Protein AF-A0A962C7C8-F1 (afdb_monomer)

Radius of gyration: 27.68 Å; Cα contacts (8 Å, |Δi|>4): 51; chains: 1; bounding box: 64×40×74 Å

Foldseek 3Di:
DVVLVVQLVVLVVVLVVQVVCVVVVNHDPVSNVVSVVSSVVSVVVVVVVVVVVLVVLCVVCVVVVHHSVPDPDDDDDPVPDDDDPDDDPDDDPVVVVVDPVVVVVVVVVVVVVVVD

Mean predicted aligned error: 6.98 Å

Sequence (116 aa):
IRATEDIVEAYRQQYDLVDKQFSTGAKSQGDVLLAQSQVATARAGLPALRKALERARTQLAVYLGRFPSQAELEALDLDALSLPDEVPVSLPSELVRRRPDIRAAEARLHEATARV

Structure (mmCIF, N/CA/C/O backbone):
data_AF-A0A962C7C8-F1
#
_entry.id   AF-A0A962C7C8-F1
#
loop_
_atom_site.group_PDB
_atom_site.id
_atom_site.type_symbol
_atom_site.label_atom_id
_atom_site.label_alt_id
_atom_site.label_comp_id
_atom_site.label_asym_id
_atom_site.label_entity_id
_atom_site.label_seq_id
_atom_site.pdbx_PDB_ins_code
_atom_site.Cartn_x
_atom_site.Cartn_y
_atom_site.Cartn_z
_atom_site.occupancy
_atom_site.B_iso_or_equiv
_atom_site.auth_seq_id
_atom_site.auth_comp_id
_atom_site.auth_asym_id
_atom_site.auth_atom_id
_atom_site.pdbx_PDB_model_num
ATOM 1 N N . ILE A 1 1 ? -6.427 1.106 1.030 1.00 92.81 1 ILE A N 1
ATOM 2 C CA . ILE A 1 1 ? -7.181 2.265 1.576 1.00 92.81 1 ILE A CA 1
ATOM 3 C C . ILE A 1 1 ? -8.570 1.811 1.992 1.00 92.81 1 ILE A C 1
ATOM 5 O O . ILE A 1 1 ? -8.772 1.774 3.192 1.00 92.81 1 ILE A O 1
ATOM 9 N N . ARG A 1 2 ? -9.424 1.345 1.061 1.00 93.19 2 ARG A N 1
ATOM 10 C CA . ARG A 1 2 ? -10.761 0.769 1.339 1.00 93.19 2 ARG A CA 1
ATOM 11 C C . ARG A 1 2 ? -10.770 -0.185 2.545 1.00 93.19 2 ARG A C 1
ATOM 13 O O . ARG A 1 2 ? -11.310 0.160 3.579 1.00 93.19 2 ARG A O 1
ATOM 20 N N . ALA A 1 3 ? -9.986 -1.265 2.486 1.00 94.00 3 ALA A N 1
ATOM 21 C CA . ALA A 1 3 ? -9.862 -2.216 3.598 1.00 94.00 3 ALA A CA 1
ATOM 22 C C . ALA A 1 3 ? -9.427 -1.583 4.940 1.00 94.00 3 ALA A C 1
ATOM 24 O O . ALA A 1 3 ? -9.844 -2.017 6.005 1.00 94.00 3 ALA A O 1
ATOM 25 N N . THR A 1 4 ? -8.583 -0.546 4.919 1.00 96.31 4 THR A N 1
ATOM 26 C CA . THR A 1 4 ? -8.175 0.171 6.140 1.00 96.31 4 THR A CA 1
ATOM 27 C C . THR A 1 4 ? -9.300 1.058 6.670 1.00 96.31 4 THR A C 1
ATOM 29 O O . THR A 1 4 ? -9.439 1.194 7.880 1.00 96.31 4 THR A O 1
ATOM 32 N N . GLU A 1 5 ? -10.097 1.660 5.788 1.00 97.31 5 GLU A N 1
ATOM 33 C CA . GLU A 1 5 ? -11.298 2.416 6.159 1.00 97.31 5 GLU A CA 1
ATOM 34 C C . GLU A 1 5 ? -12.350 1.480 6.773 1.00 97.31 5 GLU A C 1
ATOM 36 O O . GLU A 1 5 ? -12.887 1.809 7.830 1.00 97.31 5 GLU A O 1
ATOM 41 N N . ASP A 1 6 ? -12.526 0.279 6.215 1.00 97.56 6 ASP A N 1
ATOM 42 C CA . ASP A 1 6 ? -13.406 -0.760 6.767 1.00 97.56 6 ASP A CA 1
ATOM 43 C C . ASP A 1 6 ? -12.948 -1.212 8.167 1.00 97.56 6 ASP A C 1
ATOM 45 O O . ASP A 1 6 ? -13.758 -1.327 9.086 1.00 97.56 6 ASP A O 1
ATOM 49 N N . ILE A 1 7 ? -11.635 -1.396 8.375 1.00 98.00 7 ILE A N 1
ATOM 50 C CA . ILE A 1 7 ? -11.060 -1.712 9.698 1.00 98.00 7 ILE A CA 1
ATOM 51 C C . ILE A 1 7 ? -11.308 -0.577 10.702 1.00 98.00 7 ILE A C 1
ATOM 53 O O . ILE A 1 7 ? -11.659 -0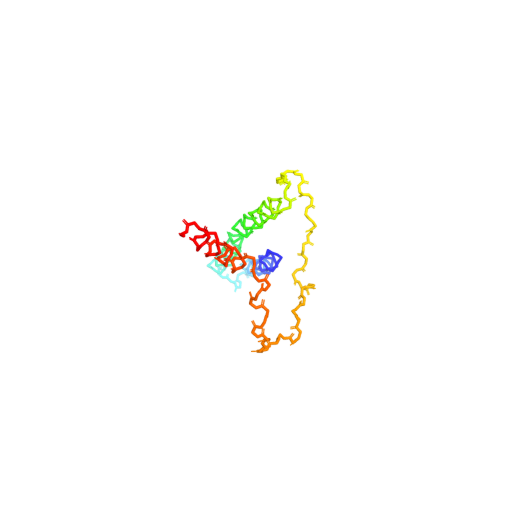.835 11.854 1.00 98.00 7 ILE A O 1
ATOM 57 N N . VAL A 1 8 ? -11.123 0.683 10.289 1.00 98.44 8 VAL A N 1
ATOM 58 C CA . VAL A 1 8 ? -11.398 1.844 11.154 1.00 98.44 8 VAL A CA 1
ATOM 59 C C . VAL A 1 8 ? -12.863 1.861 11.575 1.00 98.44 8 VAL A C 1
ATOM 61 O O . VAL A 1 8 ? -13.155 2.165 12.733 1.00 98.44 8 VAL A O 1
ATOM 64 N N . GLU A 1 9 ? -13.770 1.537 10.659 1.00 98.44 9 GLU A N 1
ATOM 65 C CA . GLU A 1 9 ? -15.199 1.507 10.943 1.00 98.44 9 GLU A CA 1
ATOM 66 C C . GLU A 1 9 ? -15.580 0.349 11.872 1.00 98.44 9 GLU A C 1
ATOM 68 O O . GLU A 1 9 ? -16.286 0.563 12.856 1.00 98.44 9 GLU A O 1
ATOM 73 N N . ALA A 1 10 ? -15.020 -0.844 11.662 1.00 98.50 10 ALA A N 1
ATOM 74 C CA . ALA A 1 10 ? -15.200 -1.970 12.578 1.00 98.50 10 ALA A CA 1
ATOM 75 C C . ALA A 1 10 ? -14.727 -1.633 14.008 1.00 98.50 10 ALA A C 1
ATOM 77 O O . ALA A 1 10 ? -15.434 -1.901 14.983 1.00 98.50 10 ALA A O 1
ATOM 78 N N . TYR A 1 11 ? -13.571 -0.974 14.156 1.00 98.38 11 TYR A N 1
ATOM 79 C CA . TYR A 1 11 ? -13.092 -0.538 15.472 1.00 98.38 11 TYR A CA 1
ATOM 80 C C . TYR A 1 11 ? -13.937 0.576 16.090 1.00 98.38 11 TYR A C 1
ATOM 82 O O . TYR A 1 11 ? -14.065 0.618 17.313 1.00 98.38 11 TYR A O 1
ATOM 90 N N . ARG A 1 12 ? -14.540 1.463 15.289 1.00 98.44 12 ARG A N 1
ATOM 91 C CA . ARG A 1 12 ? -15.496 2.457 15.809 1.00 98.44 12 ARG A CA 1
ATOM 92 C C . ARG A 1 12 ? -16.736 1.788 16.378 1.00 98.44 12 ARG A C 1
ATOM 94 O O . ARG A 1 12 ? -17.111 2.093 17.503 1.00 98.44 12 ARG A O 1
ATOM 101 N N . GLN A 1 13 ? -17.312 0.835 15.650 1.00 98.44 13 GLN A N 1
ATOM 102 C CA . GLN A 1 13 ? -18.471 0.077 16.125 1.00 98.44 13 GLN A CA 1
ATOM 103 C C . GLN A 1 13 ? -18.155 -0.676 17.425 1.00 98.44 13 GLN A C 1
ATOM 105 O O . GLN A 1 13 ? -18.970 -0.705 18.349 1.00 98.44 13 GLN A O 1
ATOM 110 N N . GLN A 1 14 ? -16.949 -1.241 17.529 1.00 97.81 14 GLN A N 1
ATOM 111 C CA . GLN A 1 14 ? -16.478 -1.871 18.761 1.00 97.81 14 GLN A CA 1
ATOM 112 C C . GLN A 1 14 ? -16.317 -0.859 19.905 1.00 97.81 14 GLN A C 1
ATOM 114 O O . GLN A 1 14 ? -16.749 -1.141 21.022 1.00 97.81 14 GLN A O 1
ATOM 119 N N . TYR A 1 15 ? -15.722 0.307 19.645 1.00 98.38 15 TYR A N 1
ATOM 120 C CA . TYR A 1 15 ? -15.611 1.385 20.629 1.00 98.38 15 TYR A CA 1
ATOM 121 C C . TYR A 1 15 ? -16.991 1.810 21.146 1.00 98.38 15 TYR A C 1
ATOM 123 O O . TYR A 1 15 ? -17.191 1.835 22.357 1.00 98.38 15 TYR A O 1
ATOM 131 N N . ASP A 1 16 ? -17.958 2.035 20.254 1.00 98.25 16 ASP A N 1
ATOM 132 C CA . ASP A 1 16 ? -19.318 2.442 20.626 1.00 98.25 16 ASP A CA 1
ATOM 133 C C . ASP A 1 16 ? -20.025 1.384 21.489 1.00 98.25 16 ASP A C 1
ATOM 135 O O . ASP A 1 16 ? -20.800 1.712 22.391 1.00 98.25 16 ASP A O 1
ATOM 139 N N . LEU A 1 17 ? -19.771 0.097 21.230 1.00 98.06 17 LEU A N 1
ATOM 140 C CA . LEU A 1 17 ? -20.293 -0.994 22.052 1.00 98.06 17 LEU A CA 1
ATOM 141 C C . LEU A 1 17 ? -19.662 -1.000 23.450 1.00 98.06 17 LEU A C 1
ATOM 143 O O . LEU A 1 17 ? -20.377 -1.141 24.445 1.00 98.06 17 LEU A O 1
ATOM 147 N N . VAL A 1 18 ? -18.338 -0.857 23.531 1.00 97.94 18 VAL A N 1
ATOM 148 C CA . VAL A 1 18 ? -17.603 -0.852 24.805 1.00 97.94 18 VAL A CA 1
ATOM 149 C C . VAL A 1 18 ? -17.963 0.378 25.640 1.00 97.94 18 VAL A C 1
ATOM 151 O O . VAL A 1 18 ? -18.152 0.247 26.847 1.00 97.94 18 VAL A O 1
ATOM 154 N N . ASP A 1 19 ? -18.138 1.539 25.011 1.00 98.00 19 ASP A N 1
ATOM 155 C CA . ASP A 1 19 ? -18.563 2.779 25.668 1.00 98.00 19 ASP A CA 1
ATOM 156 C C 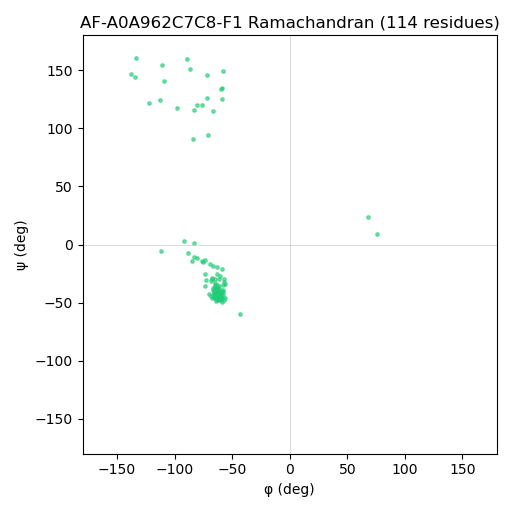. ASP A 1 19 ? -19.965 2.643 26.289 1.00 98.00 19 ASP A C 1
ATOM 158 O O . ASP A 1 19 ? -20.175 2.937 27.469 1.00 98.00 19 ASP A O 1
ATOM 162 N N . LYS A 1 20 ? -20.916 2.054 25.549 1.00 98.06 20 LYS A N 1
ATOM 163 C CA . LYS A 1 20 ? -22.244 1.718 26.090 1.00 98.06 20 LYS A CA 1
ATOM 164 C C . LYS A 1 20 ? -22.149 0.759 27.276 1.00 98.06 20 LYS A C 1
ATOM 166 O O . LYS A 1 20 ? -22.771 1.008 28.306 1.00 98.06 20 LYS A O 1
ATOM 171 N N . GLN A 1 21 ? -21.355 -0.307 27.169 1.00 97.31 21 GLN A N 1
ATOM 172 C CA . GLN A 1 21 ? -21.161 -1.261 28.269 1.00 97.31 21 GLN A CA 1
ATOM 173 C C . GLN A 1 21 ? -20.499 -0.620 29.497 1.00 97.31 21 GLN A C 1
ATOM 175 O O . GLN A 1 21 ? -20.835 -0.978 30.628 1.00 97.31 21 GLN A O 1
ATOM 180 N N . PHE A 1 22 ? -19.590 0.335 29.296 1.00 97.88 22 PHE A N 1
ATOM 181 C CA . PHE A 1 22 ? -19.004 1.125 30.376 1.00 97.88 22 PHE A CA 1
ATOM 182 C C . PHE A 1 22 ? -20.068 1.981 31.073 1.00 97.88 22 PHE A C 1
ATOM 184 O O . PHE A 1 22 ? -20.156 1.949 32.299 1.00 97.88 22 PHE A O 1
ATOM 191 N N . SER A 1 23 ? -20.945 2.652 30.314 1.00 96.31 23 SER A N 1
ATOM 192 C CA . SER A 1 23 ? -22.049 3.442 30.888 1.00 96.31 23 SER A CA 1
ATOM 193 C C . SER A 1 23 ? -23.029 2.610 31.729 1.00 96.31 23 SER A C 1
ATOM 195 O O . SER A 1 23 ? -23.625 3.126 32.672 1.00 96.31 23 SER A O 1
ATOM 197 N N . THR A 1 24 ? -23.157 1.311 31.439 1.00 97.19 24 THR A N 1
ATOM 198 C CA . THR A 1 24 ? -23.963 0.364 32.228 1.00 97.19 24 THR A CA 1
ATOM 199 C C . THR A 1 24 ? -23.163 -0.345 33.330 1.00 97.19 24 THR A C 1
ATOM 20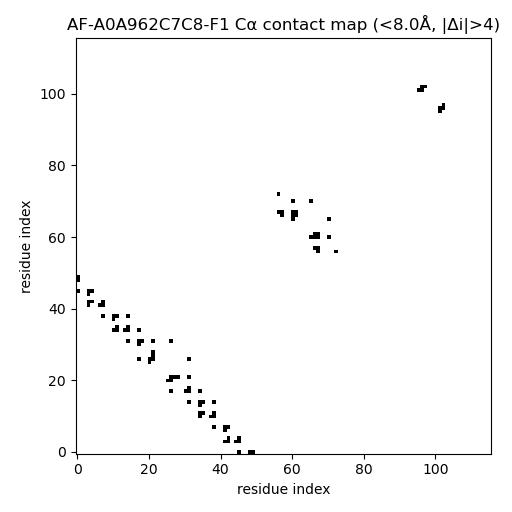1 O O . THR A 1 24 ? -23.694 -1.237 33.985 1.00 97.19 24 THR A O 1
ATOM 204 N N . GLY A 1 25 ? -21.882 -0.006 33.518 1.00 95.25 25 GLY A N 1
ATOM 205 C CA . GLY A 1 25 ? -20.990 -0.601 34.522 1.00 95.25 25 GLY A CA 1
ATOM 206 C C . GLY A 1 25 ? -20.468 -2.008 34.196 1.00 95.25 25 GLY A C 1
ATOM 207 O O . GLY A 1 25 ? -19.849 -2.642 35.045 1.00 95.25 25 GLY A O 1
ATOM 208 N N . ALA A 1 26 ? -20.696 -2.514 32.981 1.00 95.88 26 ALA A N 1
ATOM 209 C CA . ALA A 1 26 ? -20.298 -3.860 32.551 1.00 95.88 26 ALA A CA 1
ATOM 210 C C . ALA A 1 26 ? -18.846 -3.943 32.037 1.00 95.88 26 ALA A C 1
ATOM 212 O O . ALA A 1 26 ? -18.306 -5.039 31.868 1.00 95.88 26 ALA A O 1
ATOM 213 N N . LYS A 1 27 ? -18.212 -2.797 31.767 1.00 95.69 27 LYS A N 1
ATOM 214 C CA . LYS A 1 27 ? -16.823 -2.673 31.302 1.00 95.69 27 LYS A CA 1
ATOM 215 C C . LYS A 1 27 ? -16.078 -1.602 32.086 1.00 95.69 27 LYS A C 1
ATOM 217 O O . LYS A 1 27 ? -16.697 -0.743 32.707 1.00 95.69 27 LYS A O 1
ATOM 222 N N . SER A 1 28 ? -14.749 -1.661 32.054 1.00 97.00 28 SER A N 1
ATOM 223 C CA . SER A 1 28 ? -13.882 -0.693 32.725 1.00 97.00 28 SER A CA 1
ATOM 224 C C . SER A 1 28 ? -13.550 0.496 31.819 1.00 97.00 28 SER A C 1
ATOM 226 O O . SER A 1 28 ? -13.588 0.397 30.593 1.00 97.00 28 SER A O 1
ATOM 228 N N . GLN A 1 29 ? -13.134 1.617 32.412 1.00 96.12 29 GLN A N 1
ATOM 229 C CA . GLN A 1 29 ? -12.619 2.757 31.645 1.00 96.12 29 GLN A CA 1
ATOM 230 C C . GLN A 1 29 ? -11.361 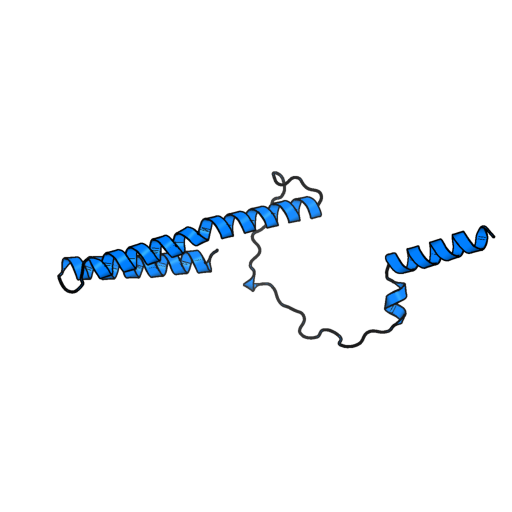2.387 30.834 1.00 96.12 29 GLN A C 1
ATOM 232 O O . GLN A 1 29 ? -11.129 2.938 29.760 1.00 96.12 29 GLN A O 1
ATOM 237 N N . GLY A 1 30 ? -10.564 1.424 31.317 1.00 97.69 30 GLY A N 1
ATOM 238 C CA . GLY A 1 30 ? -9.410 0.899 30.586 1.00 97.69 30 GLY A CA 1
ATOM 239 C C . GLY A 1 30 ? -9.801 0.229 29.266 1.00 97.69 30 GLY A C 1
ATOM 240 O O . GLY A 1 30 ? -9.117 0.426 28.263 1.00 97.69 30 GLY A O 1
ATOM 241 N N . ASP A 1 31 ? -10.933 -0.483 29.236 1.00 97.19 31 ASP A N 1
ATOM 242 C CA . ASP A 1 31 ? -11.458 -1.103 28.011 1.00 97.19 31 ASP A CA 1
ATOM 243 C C . ASP A 1 31 ? -11.849 -0.043 26.970 1.00 97.19 31 ASP A C 1
ATOM 245 O O . ASP A 1 31 ? -11.542 -0.192 25.785 1.00 97.19 31 ASP A O 1
ATOM 249 N N . VAL A 1 32 ? -12.476 1.054 27.413 1.00 97.94 32 VAL A N 1
ATOM 250 C CA . VAL A 1 32 ? -12.846 2.189 26.548 1.00 97.94 32 VAL A CA 1
ATOM 251 C C . VAL A 1 32 ? -11.596 2.835 25.946 1.00 97.94 32 VAL A C 1
ATOM 253 O O . VAL A 1 32 ? -11.527 3.039 24.734 1.00 97.94 32 VAL A O 1
ATOM 256 N N . LEU A 1 33 ? -10.577 3.104 26.770 1.00 98.25 33 LEU A N 1
ATOM 257 C CA . LEU A 1 33 ? -9.311 3.690 26.313 1.00 98.25 33 LEU A CA 1
ATOM 258 C C . LEU A 1 33 ? -8.568 2.773 25.334 1.00 98.25 33 LEU A C 1
ATOM 260 O O . LEU A 1 33 ? -7.991 3.253 24.354 1.00 98.25 33 LEU A O 1
ATOM 264 N N . LEU A 1 34 ? -8.602 1.457 25.560 1.00 98.12 34 LEU A N 1
ATOM 265 C CA . LEU A 1 34 ? -8.021 0.485 24.638 1.00 98.12 34 LEU A CA 1
ATOM 266 C C . LEU A 1 34 ? -8.737 0.509 23.280 1.00 98.12 34 LEU A C 1
ATOM 268 O O . LEU A 1 34 ? -8.071 0.605 22.247 1.00 98.12 34 LEU A O 1
ATOM 272 N N . ALA A 1 35 ? -10.072 0.474 23.269 1.00 97.94 35 ALA A N 1
ATOM 273 C CA . ALA A 1 35 ? -10.854 0.541 22.034 1.00 97.94 35 ALA A CA 1
ATOM 274 C C . ALA A 1 35 ? -10.638 1.876 21.293 1.00 97.94 35 ALA A C 1
ATOM 276 O O . ALA A 1 35 ? -10.450 1.901 20.076 1.00 97.94 35 ALA A O 1
ATOM 277 N N . GLN A 1 36 ? -10.565 2.990 22.026 1.00 98.25 36 GLN A N 1
ATOM 278 C CA . GLN A 1 36 ? -10.257 4.303 21.459 1.00 98.25 36 GLN A CA 1
ATOM 279 C C . GLN A 1 36 ? -8.864 4.332 20.813 1.00 98.25 36 GLN A C 1
ATOM 281 O O . GLN A 1 36 ? -8.698 4.855 19.706 1.00 98.25 36 GLN A O 1
ATOM 286 N N . SER A 1 37 ? -7.868 3.742 21.482 1.00 98.44 37 SER A N 1
ATOM 287 C CA . SER A 1 37 ? -6.505 3.611 20.962 1.00 98.44 37 SER A CA 1
ATOM 288 C C . SER A 1 37 ? -6.480 2.813 19.654 1.00 98.44 37 SER A C 1
ATOM 290 O O . SER A 1 37 ? -5.877 3.257 18.679 1.00 98.44 37 SER A O 1
ATOM 292 N N . GLN A 1 38 ? -7.224 1.703 19.569 1.00 97.94 38 GLN A N 1
ATOM 293 C CA . GLN A 1 38 ? -7.332 0.895 18.344 1.00 97.94 38 GLN A CA 1
ATOM 294 C C . GLN A 1 38 ? -7.887 1.700 17.158 1.00 97.94 38 GLN A C 1
ATOM 296 O O . GLN A 1 38 ? -7.308 1.666 16.065 1.00 97.94 38 GLN A O 1
ATOM 301 N N . VAL A 1 39 ? -8.950 2.487 17.373 1.00 98.44 39 VAL A N 1
ATOM 302 C CA . VAL A 1 39 ? -9.497 3.393 16.344 1.00 98.44 39 VAL A CA 1
ATOM 303 C C . VAL A 1 39 ? -8.447 4.412 15.897 1.00 98.44 39 VAL A C 1
ATOM 305 O O . VAL A 1 39 ? -8.291 4.662 14.696 1.00 98.44 39 VAL A O 1
ATOM 308 N N . ALA A 1 40 ? -7.722 5.011 16.845 1.00 98.25 40 ALA A N 1
ATOM 309 C CA . ALA A 1 40 ? -6.700 6.013 16.556 1.00 98.25 40 ALA A CA 1
ATOM 310 C C . ALA A 1 40 ? -5.529 5.422 15.755 1.00 98.25 40 ALA A C 1
ATOM 312 O O . ALA A 1 40 ? -5.137 5.997 14.736 1.00 98.25 40 ALA A O 1
ATOM 313 N N . THR A 1 41 ? -5.020 4.254 16.156 1.00 97.94 41 THR A N 1
ATOM 314 C CA . THR A 1 41 ? -3.938 3.546 15.460 1.00 97.94 41 THR A CA 1
ATOM 315 C C . THR A 1 41 ? -4.338 3.167 14.038 1.00 97.94 41 THR A C 1
ATOM 317 O O . THR A 1 41 ? -3.587 3.444 13.102 1.00 97.94 41 THR A O 1
ATOM 320 N N . ALA A 1 42 ? -5.532 2.599 13.841 1.00 97.19 42 ALA A N 1
ATOM 321 C CA . ALA A 1 42 ? -6.006 2.248 12.503 1.00 97.19 42 ALA A CA 1
ATOM 322 C C . ALA A 1 42 ? -6.145 3.491 11.606 1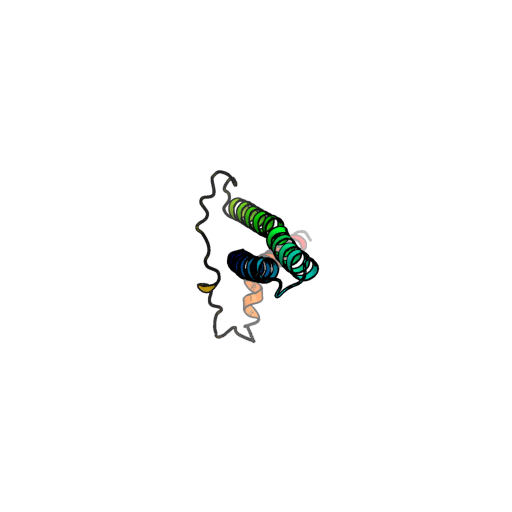.00 97.19 42 ALA A C 1
ATOM 324 O O . ALA A 1 42 ? -5.693 3.498 10.458 1.00 97.19 42 ALA A O 1
ATOM 325 N N . ARG A 1 43 ? -6.689 4.591 12.147 1.00 98.06 43 ARG A N 1
ATOM 326 C CA . ARG A 1 43 ? -6.838 5.855 11.410 1.00 98.06 43 ARG A CA 1
ATOM 327 C C . ARG A 1 43 ? -5.489 6.472 11.042 1.00 98.06 43 ARG A C 1
ATOM 329 O O . ARG A 1 43 ? -5.363 7.030 9.951 1.00 98.06 43 ARG A O 1
ATOM 336 N N . ALA A 1 44 ? -4.487 6.353 11.911 1.00 98.00 44 ALA A N 1
ATOM 337 C CA . ALA A 1 44 ? -3.136 6.857 11.666 1.00 98.00 44 ALA A CA 1
ATOM 338 C C . ALA A 1 44 ? -2.444 6.181 10.466 1.00 98.00 44 ALA A C 1
ATOM 340 O O . ALA A 1 44 ? -1.526 6.763 9.889 1.00 98.00 44 ALA A O 1
ATOM 341 N N . GLY A 1 45 ? -2.908 5.002 10.033 1.00 96.12 45 GLY A N 1
ATOM 342 C CA . GLY A 1 45 ? -2.422 4.345 8.816 1.00 96.12 45 GLY A CA 1
ATOM 343 C C . GLY A 1 45 ? -2.899 4.993 7.506 1.00 96.12 45 GLY A C 1
ATOM 344 O O . GLY A 1 45 ? -2.224 4.890 6.480 1.00 96.12 45 GLY A O 1
ATOM 345 N N . LEU A 1 46 ? -4.036 5.701 7.511 1.00 97.75 46 LEU A N 1
ATOM 346 C CA . LEU A 1 46 ? -4.647 6.240 6.286 1.00 97.75 46 LEU A CA 1
ATOM 347 C C . LEU A 1 46 ? -3.809 7.320 5.573 1.00 97.75 46 LEU A C 1
ATOM 349 O O . LEU A 1 46 ? -3.707 7.251 4.344 1.00 97.75 46 LEU A O 1
ATOM 353 N N . PRO A 1 47 ? -3.187 8.302 6.260 1.00 98.12 47 PRO A N 1
ATOM 354 C CA . PRO A 1 47 ? -2.387 9.333 5.597 1.00 98.12 47 PRO A CA 1
ATOM 355 C C . PRO A 1 47 ? -1.226 8.771 4.770 1.00 98.12 47 PRO A C 1
ATOM 357 O O . PRO A 1 47 ? -0.992 9.229 3.651 1.00 98.12 47 PRO A O 1
ATOM 360 N N . ALA A 1 48 ? -0.526 7.753 5.282 1.00 97.44 48 ALA A N 1
ATOM 361 C CA . ALA A 1 48 ? 0.581 7.120 4.567 1.00 97.44 48 ALA A CA 1
ATOM 362 C C . ALA A 1 48 ? 0.103 6.443 3.272 1.00 97.44 48 ALA A C 1
ATOM 364 O O . ALA A 1 48 ? 0.717 6.621 2.219 1.00 97.44 48 ALA A O 1
ATOM 365 N N . LEU A 1 49 ? -1.033 5.739 3.327 1.00 96.62 49 LEU A N 1
ATOM 366 C CA . LEU A 1 49 ? -1.627 5.094 2.154 1.00 96.62 49 LEU A CA 1
ATOM 367 C C . LEU A 1 49 ? -2.099 6.113 1.108 1.00 96.62 49 LEU A C 1
ATOM 369 O O . LEU A 1 49 ? -1.844 5.933 -0.081 1.00 96.62 49 LEU A O 1
ATOM 373 N N . ARG A 1 50 ? -2.739 7.208 1.535 1.00 95.75 50 ARG A N 1
ATOM 374 C CA . ARG A 1 50 ? -3.169 8.289 0.628 1.00 95.75 50 ARG A CA 1
ATOM 375 C C . ARG A 1 50 ? -1.974 8.968 -0.040 1.00 95.75 50 ARG A C 1
ATOM 377 O O . ARG A 1 50 ? -1.988 9.186 -1.245 1.00 95.75 50 ARG A O 1
ATOM 384 N N . LYS A 1 51 ? -0.895 9.217 0.707 1.00 96.88 51 LYS A N 1
ATOM 385 C CA . LYS A 1 51 ? 0.356 9.745 0.143 1.00 96.88 51 LYS A CA 1
ATOM 386 C C . LYS A 1 51 ? 0.967 8.797 -0.894 1.00 96.88 51 LYS A C 1
ATOM 388 O O . LYS A 1 51 ? 1.450 9.258 -1.926 1.00 96.88 51 LYS A O 1
ATOM 393 N N . ALA A 1 52 ? 0.963 7.489 -0.629 1.00 95.94 52 ALA A N 1
ATOM 394 C CA . ALA A 1 52 ? 1.456 6.494 -1.579 1.00 95.94 52 ALA A CA 1
ATOM 395 C C . ALA A 1 52 ? 0.625 6.478 -2.873 1.00 95.94 52 ALA A C 1
ATOM 397 O O . ALA A 1 52 ? 1.204 6.438 -3.959 1.00 95.94 52 ALA A O 1
ATOM 398 N N . LEU A 1 53 ? -0.704 6.594 -2.764 1.00 92.62 53 LEU A N 1
ATOM 399 C CA . LEU A 1 53 ? -1.600 6.710 -3.917 1.00 92.62 53 LEU A CA 1
ATOM 400 C C . LEU A 1 53 ? -1.261 7.936 -4.777 1.00 92.62 53 LEU A C 1
ATOM 402 O O . LEU A 1 53 ? -1.068 7.802 -5.983 1.00 92.62 53 LEU A O 1
ATOM 406 N N . GLU A 1 54 ? -1.118 9.112 -4.165 1.00 92.56 54 GLU A N 1
ATOM 407 C CA . GLU A 1 54 ? -0.796 10.341 -4.906 1.00 92.56 54 GLU A CA 1
ATOM 408 C C . GLU A 1 54 ? 0.594 10.297 -5.556 1.00 92.56 54 GLU A C 1
ATOM 410 O O . GLU A 1 54 ? 0.784 10.776 -6.679 1.00 92.56 54 GLU A O 1
ATOM 415 N N . ARG A 1 55 ? 1.569 9.650 -4.905 1.00 94.44 55 ARG A N 1
ATOM 416 C CA . ARG A 1 55 ? 2.885 9.404 -5.509 1.00 94.44 55 ARG A CA 1
ATOM 417 C C . ARG A 1 55 ? 2.775 8.517 -6.751 1.00 94.44 55 ARG A C 1
ATOM 419 O O . ARG A 1 55 ? 3.373 8.848 -7.772 1.00 94.44 55 ARG A O 1
ATOM 426 N N . ALA A 1 56 ? 2.016 7.424 -6.675 1.00 92.44 56 ALA A N 1
ATOM 427 C CA . ALA A 1 56 ? 1.808 6.523 -7.807 1.00 92.44 56 ALA A CA 1
ATOM 428 C C . ALA A 1 56 ? 1.091 7.229 -8.971 1.00 92.44 56 ALA A C 1
ATOM 430 O O . ALA A 1 56 ? 1.516 7.101 -10.118 1.00 92.44 56 ALA A O 1
ATOM 431 N N . ARG A 1 57 ? 0.069 8.044 -8.677 1.00 91.88 57 ARG A N 1
ATOM 432 C CA . ARG A 1 57 ? -0.641 8.867 -9.673 1.00 91.88 57 ARG A CA 1
ATOM 433 C C . ARG A 1 57 ? 0.281 9.858 -10.374 1.00 91.88 57 ARG A C 1
ATOM 435 O O . ARG A 1 57 ? 0.297 9.932 -11.598 1.00 91.88 57 ARG A O 1
ATOM 442 N N . THR A 1 58 ? 1.098 10.567 -9.600 1.00 93.38 58 THR A N 1
ATOM 443 C CA . THR A 1 58 ? 2.090 11.514 -10.130 1.00 93.38 58 THR A CA 1
ATOM 444 C C . THR A 1 58 ? 3.085 10.807 -11.052 1.00 93.38 58 THR A C 1
ATOM 446 O O . THR A 1 58 ? 3.371 11.285 -12.146 1.00 93.38 58 THR A O 1
ATOM 449 N N . GLN A 1 59 ? 3.592 9.646 -10.635 1.00 94.19 59 GLN A N 1
ATOM 450 C CA . GLN A 1 59 ? 4.532 8.857 -11.429 1.00 94.19 59 GLN A CA 1
ATOM 451 C C . GLN A 1 59 ? 3.899 8.357 -12.736 1.00 94.19 59 GLN A C 1
ATOM 453 O O . GLN A 1 59 ? 4.523 8.456 -13.791 1.00 94.19 59 GLN A O 1
ATOM 458 N N . LEU A 1 60 ? 2.651 7.886 -12.686 1.00 92.69 60 L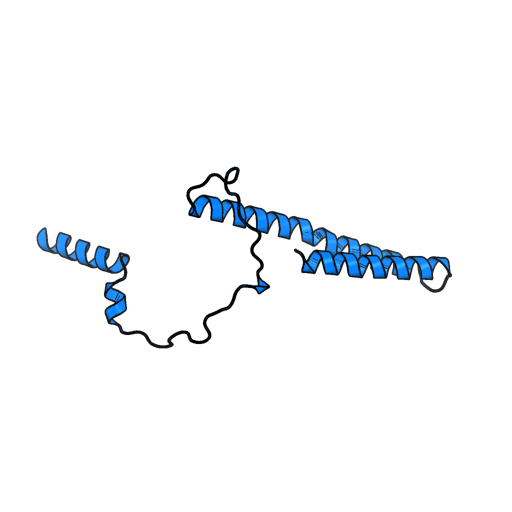EU A N 1
ATOM 459 C CA . LEU A 1 60 ? 1.915 7.462 -13.875 1.00 92.69 60 LEU A CA 1
ATOM 460 C C . LEU A 1 60 ? 1.664 8.628 -14.841 1.00 92.69 60 LEU A C 1
ATOM 462 O O . LEU A 1 60 ? 1.859 8.469 -16.042 1.00 92.69 60 LEU A O 1
ATOM 466 N N . ALA A 1 61 ? 1.307 9.811 -14.332 1.00 93.56 61 ALA A N 1
ATOM 467 C CA . ALA A 1 61 ? 1.157 11.013 -15.152 1.00 93.56 61 ALA A CA 1
ATOM 468 C C . ALA A 1 61 ? 2.442 11.327 -15.935 1.00 93.56 61 ALA A C 1
ATOM 470 O O . ALA A 1 61 ? 2.391 11.529 -17.149 1.00 93.56 61 ALA A O 1
ATOM 471 N N . VAL A 1 62 ? 3.596 11.272 -15.260 1.00 94.12 62 VAL A N 1
ATOM 472 C CA . VAL A 1 62 ? 4.912 11.479 -15.885 1.00 94.12 62 VAL A CA 1
ATOM 473 C C . VAL A 1 62 ? 5.192 10.428 -16.961 1.00 94.12 62 VAL A C 1
ATOM 475 O O . VAL A 1 62 ? 5.645 10.783 -18.047 1.00 94.12 62 VAL A O 1
ATOM 478 N N . TYR A 1 63 ? 4.886 9.153 -16.711 1.00 94.31 63 TYR A N 1
ATOM 479 C CA . TYR A 1 63 ? 5.042 8.092 -17.715 1.00 94.31 63 TYR A CA 1
ATOM 480 C C . TYR A 1 63 ? 4.128 8.263 -18.930 1.00 94.31 63 TYR A C 1
ATOM 482 O O . TYR A 1 63 ? 4.509 7.888 -20.035 1.00 94.31 63 TYR A O 1
ATOM 490 N N . LEU A 1 64 ? 2.962 8.878 -18.745 1.00 93.75 64 LEU A N 1
ATOM 491 C CA . LEU A 1 64 ? 2.044 9.236 -19.826 1.00 93.75 64 LEU A CA 1
ATOM 492 C C . LEU A 1 64 ? 2.413 10.563 -20.515 1.00 93.75 64 LEU A C 1
ATOM 494 O O . LEU A 1 64 ? 1.687 11.003 -21.406 1.00 93.75 64 LEU A O 1
ATOM 498 N N . GLY A 1 65 ? 3.504 11.220 -20.103 1.00 93.94 65 GLY A N 1
ATOM 499 C CA . GLY A 1 65 ? 3.927 12.513 -20.644 1.00 93.94 65 GLY A CA 1
ATOM 500 C C . GLY A 1 65 ? 2.987 13.670 -20.287 1.00 93.94 65 GLY A C 1
ATOM 501 O O . GLY A 1 65 ? 2.939 14.662 -21.011 1.00 93.94 65 GLY A O 1
ATOM 502 N N . ARG A 1 66 ? 2.216 13.546 -19.200 1.00 92.81 66 ARG A N 1
ATOM 503 C CA . ARG A 1 66 ? 1.250 14.553 -18.733 1.00 92.81 66 ARG A CA 1
ATOM 504 C C . ARG A 1 66 ? 1.708 15.193 -17.427 1.00 92.81 66 ARG A C 1
ATOM 506 O O . ARG A 1 66 ? 2.409 14.580 -16.622 1.00 92.81 66 ARG A O 1
ATOM 513 N N . PHE A 1 67 ? 1.259 16.421 -17.179 1.00 90.62 67 PHE A N 1
ATOM 514 C CA . PHE A 1 67 ? 1.432 17.042 -15.869 1.00 90.62 67 PHE A CA 1
ATOM 515 C C . PHE A 1 67 ? 0.514 16.378 -14.829 1.00 90.62 67 PHE A C 1
ATOM 517 O O . PHE A 1 67 ? -0.620 16.030 -15.166 1.00 90.62 67 PHE A O 1
ATOM 524 N N . PRO A 1 68 ? 0.939 16.252 -13.556 1.00 85.75 68 PRO A N 1
ATOM 525 C CA . PR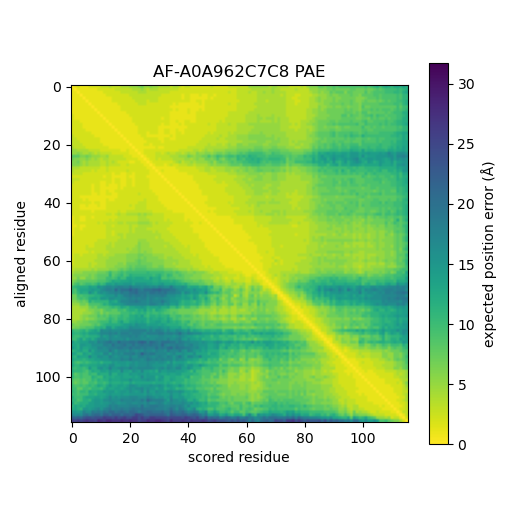O A 1 68 ? 0.117 15.639 -12.507 1.00 85.75 68 PRO A CA 1
ATOM 526 C C . PRO A 1 68 ? -1.247 16.315 -12.318 1.00 85.75 68 PRO A C 1
ATOM 528 O O . PRO A 1 68 ? -2.226 15.645 -12.022 1.00 85.75 68 PRO A O 1
ATOM 531 N N . SER A 1 69 ? -1.329 17.630 -12.546 1.00 85.88 69 SER A N 1
ATOM 532 C CA . SER A 1 69 ? -2.571 18.410 -12.467 1.00 85.88 69 SER A CA 1
ATOM 533 C C . SER A 1 69 ? -3.538 18.189 -13.637 1.00 85.88 69 SER A C 1
ATOM 535 O O . SER A 1 69 ? -4.681 18.619 -13.556 1.00 85.88 69 SER A O 1
ATOM 537 N N . GLN A 1 70 ? -3.087 17.557 -14.724 1.00 82.62 70 GLN A N 1
ATOM 538 C CA . GLN A 1 70 ? -3.861 17.312 -15.950 1.00 82.62 70 GLN A CA 1
ATOM 539 C C . GLN A 1 70 ? -4.163 15.822 -16.163 1.00 82.62 70 GLN A C 1
ATOM 541 O O . GLN A 1 70 ? -4.831 15.443 -17.127 1.00 82.62 70 GLN A O 1
ATOM 546 N N . ALA A 1 71 ? -3.615 14.955 -15.312 1.00 76.50 71 ALA A N 1
ATOM 547 C CA . ALA A 1 71 ? -3.815 13.523 -15.398 1.00 76.50 71 ALA A CA 1
ATOM 548 C C . ALA A 1 71 ? -5.118 13.143 -14.688 1.00 76.50 71 ALA A C 1
ATOM 550 O O . ALA A 1 71 ? -5.136 12.860 -13.492 1.00 76.50 71 ALA A O 1
ATOM 551 N N . GLU A 1 72 ? -6.213 13.119 -15.443 1.00 78.00 72 GLU A N 1
ATOM 552 C CA . GLU A 1 72 ? -7.433 12.429 -15.028 1.00 78.00 72 GLU A CA 1
ATOM 553 C C . GLU A 1 72 ? -7.176 10.921 -15.094 1.00 78.00 72 GLU A C 1
ATOM 555 O O . GLU A 1 72 ? -7.225 10.299 -16.154 1.00 78.00 72 GLU A O 1
ATOM 560 N N . LEU A 1 73 ? -6.790 10.353 -13.953 1.00 78.00 73 LEU A N 1
ATOM 561 C CA . LEU A 1 73 ? -6.573 8.922 -13.795 1.00 78.00 73 LEU A CA 1
ATOM 562 C C . LEU A 1 73 ? -7.826 8.310 -13.179 1.00 78.00 73 LEU A C 1
ATOM 564 O O . LEU A 1 73 ? -8.181 8.635 -12.041 1.00 78.00 73 LEU A O 1
ATOM 568 N N . GLU A 1 74 ? -8.471 7.415 -13.922 1.00 78.81 74 GLU A N 1
ATOM 569 C CA . GLU A 1 74 ? -9.585 6.625 -13.405 1.00 78.81 74 GLU A CA 1
ATOM 570 C C . GLU A 1 74 ? -9.152 5.814 -12.177 1.00 78.81 74 GLU A C 1
ATOM 572 O O . GLU A 1 74 ? -7.988 5.423 -12.016 1.00 78.81 74 GLU A O 1
ATOM 577 N N . ALA A 1 75 ? -10.099 5.584 -11.269 1.00 78.31 75 ALA A N 1
ATOM 578 C CA . ALA A 1 75 ? -9.856 4.729 -10.123 1.00 78.31 75 ALA A CA 1
ATOM 579 C C . ALA A 1 75 ? -9.658 3.288 -10.610 1.00 78.31 75 ALA A C 1
ATOM 581 O O . ALA A 1 75 ? -10.578 2.674 -11.139 1.00 78.31 75 ALA A O 1
ATOM 582 N N . LEU A 1 76 ? -8.453 2.753 -10.417 1.00 81.06 76 LEU A N 1
ATOM 583 C CA . LEU A 1 76 ? -8.166 1.354 -10.697 1.00 81.06 76 LEU A CA 1
ATOM 584 C C . LEU A 1 76 ? -8.751 0.489 -9.580 1.00 81.06 76 LEU A C 1
ATOM 586 O O . LEU A 1 76 ? -8.353 0.628 -8.418 1.00 81.06 76 LEU A O 1
ATOM 590 N N . ASP A 1 77 ? -9.659 -0.414 -9.936 1.00 86.50 77 ASP A N 1
ATOM 591 C CA . ASP A 1 77 ? -10.072 -1.475 -9.029 1.00 86.50 77 ASP A CA 1
ATOM 592 C C . ASP A 1 77 ? -9.070 -2.624 -9.109 1.00 86.50 77 ASP A C 1
ATOM 594 O O . ASP A 1 77 ? -8.883 -3.236 -10.160 1.00 86.50 77 ASP A O 1
ATOM 598 N N . LEU A 1 78 ? -8.379 -2.886 -8.001 1.00 87.12 78 LEU A N 1
ATOM 599 C CA . LEU A 1 78 ? -7.343 -3.918 -7.965 1.00 87.12 78 LEU A CA 1
ATOM 600 C C . LEU A 1 78 ? -7.939 -5.319 -8.122 1.00 87.12 78 LEU A C 1
ATOM 602 O O . LEU A 1 78 ? -7.279 -6.183 -8.691 1.00 87.12 78 LEU A O 1
ATOM 606 N N . ASP A 1 79 ? -9.185 -5.516 -7.688 1.00 89.31 79 ASP A N 1
ATOM 607 C CA . ASP A 1 79 ? -9.891 -6.798 -7.778 1.00 89.31 79 ASP A CA 1
ATOM 608 C C . ASP A 1 79 ? -10.240 -7.171 -9.234 1.00 89.31 79 ASP A C 1
ATOM 610 O O . ASP A 1 79 ? -10.504 -8.333 -9.533 1.00 89.31 79 ASP A O 1
ATOM 614 N N . ALA A 1 80 ? -10.194 -6.206 -10.161 1.00 89.12 80 ALA A N 1
ATOM 615 C CA . ALA A 1 80 ? -10.402 -6.436 -11.591 1.00 89.12 80 ALA A CA 1
ATOM 616 C C . ALA A 1 80 ? -9.137 -6.927 -12.325 1.00 89.12 80 ALA A C 1
ATOM 618 O O . ALA A 1 80 ? -9.214 -7.323 -13.491 1.00 89.12 80 ALA A O 1
ATOM 619 N N . LEU A 1 81 ? -7.962 -6.888 -11.684 1.00 89.69 81 LEU A N 1
ATOM 620 C CA . LEU A 1 81 ? -6.712 -7.337 -12.294 1.00 89.69 81 LEU A CA 1
ATOM 621 C C . LEU A 1 81 ? -6.603 -8.863 -12.224 1.00 89.69 81 LEU A C 1
ATOM 623 O O . LEU A 1 81 ? -6.540 -9.445 -11.144 1.00 89.69 81 LEU A O 1
ATOM 627 N N . SER A 1 82 ? -6.506 -9.506 -13.386 1.00 90.44 82 SER A N 1
ATOM 628 C CA . SER A 1 82 ? -6.188 -10.930 -13.511 1.00 90.44 82 SER A CA 1
ATOM 629 C C . SER A 1 82 ? -4.782 -11.112 -14.071 1.00 90.44 82 SER A C 1
ATOM 631 O O . SER A 1 82 ? -4.330 -10.366 -14.943 1.00 90.44 82 SER A O 1
ATOM 633 N N . LEU A 1 83 ? -4.065 -12.096 -13.536 1.00 88.00 83 LEU A N 1
ATOM 634 C CA . LEU A 1 83 ? -2.787 -12.531 -14.086 1.00 88.00 83 LEU A CA 1
ATOM 635 C C . LEU A 1 83 ? -3.044 -13.579 -15.177 1.00 88.00 83 LEU A C 1
ATOM 637 O O . LEU A 1 83 ? -4.035 -14.301 -15.086 1.00 88.00 83 LEU A O 1
ATOM 641 N N . PRO A 1 84 ? -2.169 -13.693 -16.190 1.00 88.94 84 PRO A N 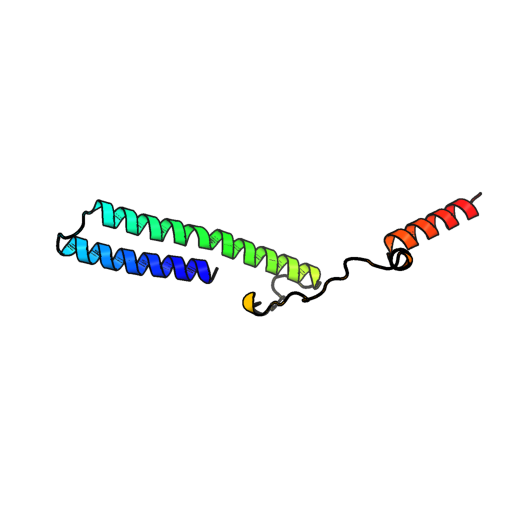1
ATOM 642 C CA . PRO A 1 84 ? -2.237 -14.798 -17.137 1.00 88.94 84 PRO A CA 1
ATOM 643 C C . PRO A 1 84 ? -2.086 -16.135 -16.406 1.00 88.94 84 PRO A C 1
ATOM 645 O O . PRO A 1 84 ? -1.165 -16.288 -15.602 1.00 88.94 84 PRO A O 1
ATOM 648 N N . ASP A 1 85 ? -2.949 -17.099 -16.726 1.00 86.25 85 ASP A N 1
ATOM 649 C CA . ASP A 1 85 ? -2.914 -18.437 -16.119 1.00 86.25 85 ASP A CA 1
ATOM 650 C C . ASP A 1 85 ? -1.627 -19.197 -16.473 1.00 86.25 85 ASP A C 1
ATOM 652 O O . ASP A 1 85 ? -1.090 -19.954 -15.665 1.00 86.25 85 ASP A O 1
ATOM 656 N N . GLU A 1 86 ? -1.100 -18.961 -17.677 1.00 87.88 86 GLU A N 1
ATOM 657 C CA . GLU A 1 86 ? 0.110 -19.600 -18.180 1.00 87.88 86 GLU A CA 1
ATOM 658 C C . GLU A 1 86 ? 1.166 -18.559 -18.559 1.00 87.88 86 GLU A C 1
ATOM 660 O O . GLU A 1 86 ? 0.971 -17.710 -19.433 1.00 87.88 86 GLU A O 1
ATOM 665 N N . VAL A 1 87 ? 2.332 -18.664 -17.921 1.00 87.12 87 VAL A N 1
ATOM 666 C CA . VAL A 1 87 ? 3.546 -17.944 -18.309 1.00 87.12 87 VAL A CA 1
ATOM 667 C C . VAL A 1 87 ? 4.561 -18.976 -18.805 1.00 87.12 87 VAL A C 1
ATOM 669 O O . VAL A 1 87 ? 4.881 -19.907 -18.062 1.00 87.12 87 VAL A O 1
ATOM 672 N N . PRO A 1 88 ? 5.093 -18.850 -20.036 1.00 87.50 88 PRO A N 1
ATOM 673 C CA . PRO A 1 88 ? 6.048 -19.815 -20.569 1.00 87.50 88 PRO A CA 1
ATOM 674 C C . PRO A 1 88 ? 7.298 -19.932 -19.688 1.00 87.50 88 PRO A C 1
ATOM 676 O O . PRO A 1 88 ? 7.996 -18.948 -19.451 1.00 87.50 88 PRO A O 1
ATOM 679 N N . VAL A 1 89 ? 7.623 -21.152 -19.250 1.00 87.44 89 VAL A N 1
ATOM 680 C CA . VAL A 1 89 ? 8.840 -21.447 -18.461 1.00 87.44 89 VAL A CA 1
ATOM 681 C C . VAL A 1 89 ? 10.101 -21.574 -19.319 1.00 87.44 89 VAL A C 1
ATOM 683 O O . VAL A 1 89 ? 11.215 -21.611 -18.803 1.00 87.44 89 VAL A O 1
ATOM 686 N N . SER A 1 90 ? 9.935 -21.644 -20.640 1.00 89.94 90 SER A N 1
ATOM 687 C CA . SER A 1 90 ? 11.030 -21.629 -21.603 1.00 89.94 90 SER A CA 1
ATOM 688 C C . SER A 1 90 ? 10.667 -20.741 -22.785 1.00 89.94 90 SER A C 1
ATOM 690 O O . SER A 1 90 ? 9.502 -20.622 -23.165 1.00 89.94 90 SER A O 1
ATOM 692 N N . LEU A 1 91 ? 11.682 -20.088 -23.341 1.00 87.94 91 LEU A N 1
ATOM 693 C CA . LEU A 1 91 ? 11.557 -19.177 -24.466 1.00 87.94 91 LEU A CA 1
ATOM 694 C C . LEU A 1 91 ? 12.663 -19.483 -25.484 1.00 87.94 91 LEU A C 1
ATOM 696 O O . LEU A 1 91 ? 13.784 -19.795 -25.074 1.00 87.94 91 LEU A O 1
ATOM 700 N N . PRO A 1 92 ? 12.395 -19.372 -26.797 1.00 91.75 92 PRO A N 1
ATOM 701 C CA . PRO A 1 92 ? 13.432 -19.523 -27.809 1.00 91.75 92 PRO A CA 1
ATOM 702 C C . PRO A 1 92 ? 14.553 -18.495 -27.616 1.00 91.75 92 PRO A C 1
ATOM 704 O O . PRO A 1 92 ? 14.287 -17.301 -27.453 1.00 91.75 92 PRO A O 1
ATOM 707 N N . SER A 1 93 ? 15.808 -18.941 -27.704 1.00 91.31 93 SER A N 1
ATOM 708 C CA . SER A 1 93 ? 16.993 -18.078 -27.574 1.00 91.31 93 SER A CA 1
ATOM 709 C C . SER A 1 93 ? 17.012 -16.931 -28.590 1.00 91.31 93 SER A C 1
ATOM 711 O O . SER A 1 93 ? 17.485 -15.840 -28.283 1.00 91.31 93 SER A O 1
ATOM 713 N N . GLU A 1 94 ? 16.422 -17.129 -29.770 1.00 91.50 94 GLU A N 1
ATOM 714 C CA . GLU A 1 94 ? 16.316 -16.115 -30.826 1.00 91.50 94 GLU A CA 1
ATOM 715 C C . GLU A 1 94 ? 15.569 -14.836 -30.389 1.00 91.50 94 GLU A C 1
ATOM 717 O O . GLU A 1 94 ? 15.794 -13.765 -30.959 1.00 91.50 94 GLU A O 1
ATOM 722 N N . LEU A 1 95 ? 14.738 -14.881 -29.335 1.00 91.12 95 LEU A N 1
ATOM 723 C CA . LEU A 1 95 ? 14.090 -13.677 -28.788 1.00 91.12 95 LEU A CA 1
ATOM 724 C C . LEU A 1 95 ? 15.092 -12.659 -28.229 1.00 91.12 95 LEU A C 1
ATOM 726 O O . LEU A 1 95 ? 14.805 -11.461 -28.229 1.00 91.12 95 LEU A O 1
ATOM 730 N N . VAL A 1 96 ? 16.282 -13.103 -27.817 1.00 92.94 96 VAL A N 1
ATOM 731 C CA . VAL A 1 96 ? 17.358 -12.232 -27.325 1.00 92.94 96 VAL A CA 1
ATOM 732 C C . VAL A 1 96 ? 17.755 -11.195 -28.383 1.00 92.94 96 VAL A C 1
ATOM 734 O O . VAL A 1 96 ? 17.982 -10.035 -28.039 1.00 92.94 96 VAL A O 1
ATOM 737 N N . ARG A 1 97 ? 17.716 -11.547 -29.678 1.00 91.44 97 ARG A N 1
ATOM 738 C CA . ARG A 1 97 ? 18.028 -10.613 -30.779 1.00 91.44 97 ARG A CA 1
ATOM 739 C C . ARG A 1 97 ? 17.019 -9.475 -30.927 1.00 91.44 97 ARG A C 1
ATOM 741 O O . ARG A 1 97 ? 17.323 -8.458 -31.547 1.00 91.44 97 ARG A O 1
ATOM 748 N N . ARG A 1 98 ? 15.811 -9.611 -30.368 1.00 93.06 98 ARG A N 1
ATOM 749 C CA . ARG A 1 98 ? 14.809 -8.531 -30.370 1.00 93.06 98 ARG A CA 1
ATOM 750 C C . ARG A 1 98 ? 15.122 -7.448 -29.346 1.00 93.06 98 ARG A C 1
ATOM 752 O O . ARG A 1 98 ? 14.525 -6.374 -29.418 1.00 93.06 98 ARG A O 1
ATOM 759 N N . ARG A 1 99 ? 16.036 -7.700 -28.404 1.00 95.81 99 ARG A N 1
ATOM 760 C CA . ARG A 1 99 ? 16.341 -6.727 -27.364 1.00 95.81 99 ARG A CA 1
ATOM 761 C C . ARG A 1 99 ? 17.119 -5.532 -27.944 1.00 95.81 99 ARG A C 1
ATOM 763 O O . ARG A 1 99 ? 18.155 -5.726 -28.587 1.00 95.81 99 ARG A O 1
ATOM 770 N N . PRO A 1 100 ? 16.642 -4.291 -27.740 1.00 96.00 100 PRO A N 1
ATOM 771 C CA . PRO A 1 100 ? 17.253 -3.105 -28.340 1.00 96.00 100 PRO A CA 1
ATOM 772 C C . PRO A 1 100 ? 18.652 -2.798 -27.786 1.00 96.00 100 PRO A C 1
ATOM 774 O O . PRO A 1 100 ? 19.494 -2.274 -28.511 1.00 96.00 100 PRO A O 1
ATOM 777 N N . ASP A 1 101 ? 18.927 -3.160 -26.534 1.00 95.94 101 ASP A N 1
ATOM 778 C CA . ASP A 1 101 ? 20.242 -3.019 -25.904 1.00 95.94 101 ASP A CA 1
ATOM 779 C C . ASP A 1 101 ? 21.310 -3.910 -26.563 1.00 95.94 101 ASP A C 1
ATOM 781 O O . ASP A 1 101 ? 22.418 -3.441 -26.827 1.00 95.94 101 ASP A O 1
ATOM 785 N N . ILE A 1 102 ? 20.963 -5.155 -26.906 1.00 94.25 102 ILE A N 1
ATOM 786 C CA . ILE A 1 102 ? 21.858 -6.097 -27.601 1.00 94.25 102 ILE A CA 1
ATOM 787 C C . ILE A 1 102 ? 22.124 -5.644 -29.033 1.00 94.25 102 ILE A C 1
ATOM 789 O O . ILE A 1 102 ? 23.277 -5.595 -29.456 1.00 94.25 102 ILE A O 1
ATOM 793 N N . ARG A 1 103 ? 21.082 -5.222 -29.756 1.00 95.44 103 ARG A N 1
ATOM 794 C CA . ARG A 1 103 ? 21.238 -4.667 -31.111 1.00 95.44 103 ARG A CA 1
ATOM 795 C C . ARG A 1 103 ? 22.161 -3.447 -31.122 1.00 95.44 103 ARG A C 1
ATOM 797 O O . ARG A 1 103 ? 22.980 -3.301 -32.024 1.00 95.44 103 ARG A O 1
ATOM 804 N N . ALA A 1 104 ? 22.057 -2.586 -30.108 1.00 95.38 104 ALA A N 1
ATOM 805 C CA . ALA A 1 104 ? 22.957 -1.448 -29.959 1.00 95.38 104 ALA A CA 1
ATOM 806 C C . ALA A 1 104 ? 24.403 -1.885 -29.664 1.00 95.38 104 ALA A C 1
ATOM 808 O O . ALA A 1 104 ? 25.338 -1.262 -30.157 1.00 95.38 104 ALA A O 1
ATOM 809 N N . ALA A 1 105 ? 24.608 -2.940 -28.871 1.00 94.81 105 ALA A N 1
ATOM 810 C CA . ALA A 1 105 ? 25.941 -3.484 -28.608 1.00 94.81 105 ALA A CA 1
ATOM 811 C C . ALA A 1 105 ? 26.587 -4.085 -29.870 1.00 94.81 105 ALA A C 1
ATOM 813 O O . ALA A 1 105 ? 27.739 -3.767 -30.159 1.00 94.81 105 ALA A O 1
ATOM 814 N N . GLU A 1 106 ? 25.844 -4.869 -30.659 1.00 94.38 106 GLU A N 1
ATOM 815 C CA . GLU A 1 106 ? 26.323 -5.391 -31.951 1.00 94.38 106 GLU A CA 1
ATOM 816 C C . GLU A 1 106 ? 26.674 -4.263 -32.927 1.00 94.38 106 GLU A C 1
ATOM 818 O O . GLU A 1 106 ? 27.739 -4.286 -33.540 1.00 94.38 106 GLU A O 1
ATOM 823 N N . ALA A 1 107 ? 25.827 -3.232 -33.033 1.00 94.75 107 ALA A N 1
ATOM 824 C CA . ALA A 1 107 ? 26.105 -2.081 -33.891 1.00 94.75 107 ALA A CA 1
ATOM 825 C C . ALA A 1 107 ? 27.392 -1.341 -33.481 1.00 94.75 107 ALA A C 1
ATOM 827 O O . ALA A 1 107 ? 28.184 -0.974 -34.347 1.00 94.75 107 ALA A O 1
ATOM 828 N N . ARG A 1 108 ? 27.641 -1.172 -32.173 1.00 95.75 108 ARG A N 1
ATOM 829 C CA . ARG A 1 108 ? 28.891 -0.573 -31.665 1.00 95.75 108 ARG A CA 1
ATOM 830 C C . ARG A 1 108 ? 30.116 -1.427 -31.982 1.00 95.75 108 ARG A C 1
ATOM 832 O O . ARG A 1 108 ? 31.167 -0.879 -32.297 1.00 95.75 108 ARG A O 1
ATOM 839 N N . LEU A 1 109 ? 29.998 -2.754 -31.912 1.00 95.06 109 LEU A N 1
ATOM 840 C CA . LEU A 1 109 ? 31.087 -3.655 -32.294 1.00 95.06 109 LEU A CA 1
ATOM 841 C C . LEU A 1 109 ? 31.385 -3.558 -33.797 1.00 95.06 109 LEU A C 1
ATOM 843 O O . LEU A 1 109 ? 32.550 -3.466 -34.184 1.00 95.06 109 LEU A O 1
ATOM 847 N N . HIS A 1 110 ? 30.349 -3.532 -34.638 1.00 95.00 110 HIS A N 1
ATOM 848 C CA . HIS A 1 110 ? 30.507 -3.323 -36.078 1.00 95.00 110 HIS A CA 1
ATOM 849 C C . HIS A 1 110 ? 31.164 -1.975 -36.397 1.00 95.00 110 HIS A C 1
ATOM 851 O O . HIS A 1 110 ? 32.071 -1.918 -37.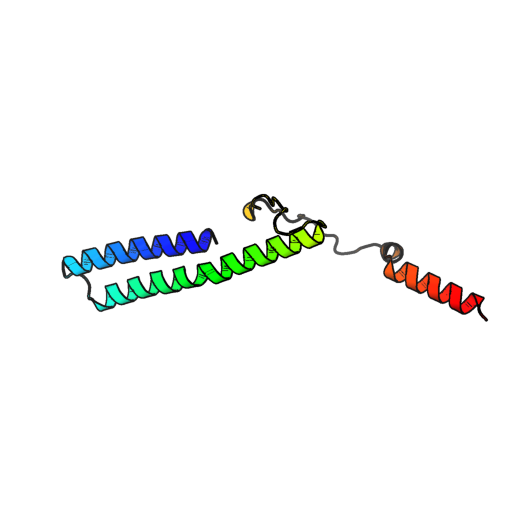219 1.00 95.00 110 HIS A O 1
ATOM 857 N N . GLU A 1 111 ? 30.771 -0.897 -35.718 1.00 95.69 111 GLU A N 1
ATOM 858 C CA . GLU A 1 111 ? 31.426 0.405 -35.871 1.00 95.69 111 GLU A CA 1
ATOM 859 C C . GLU A 1 111 ? 32.909 0.348 -35.476 1.00 95.69 111 GLU A C 1
ATOM 861 O O . GLU A 1 111 ? 33.766 0.829 -36.215 1.00 95.69 111 GLU A O 1
ATOM 866 N N . ALA A 1 112 ? 33.223 -0.245 -34.322 1.00 93.69 112 ALA A N 1
ATOM 867 C CA . ALA A 1 112 ? 34.593 -0.337 -33.827 1.00 93.69 112 ALA A CA 1
ATOM 868 C C . ALA A 1 112 ? 35.488 -1.173 -34.752 1.00 93.69 112 ALA A C 1
ATOM 870 O O . ALA A 1 112 ? 36.637 -0.810 -34.979 1.00 93.69 112 ALA A O 1
ATOM 871 N N . THR A 1 113 ? 34.952 -2.260 -35.309 1.00 91.69 113 THR A N 1
ATOM 872 C CA . THR A 1 113 ? 35.670 -3.115 -36.266 1.00 91.69 113 THR A CA 1
ATOM 873 C C . THR A 1 113 ? 35.828 -2.463 -37.636 1.00 91.69 113 THR A C 1
ATOM 875 O O . THR A 1 113 ? 36.845 -2.686 -38.274 1.00 91.69 113 THR A O 1
ATOM 878 N N . ALA A 1 114 ? 34.891 -1.614 -38.068 1.00 89.69 114 ALA A N 1
ATOM 879 C CA . ALA A 1 114 ? 35.010 -0.849 -39.313 1.00 89.69 114 ALA A CA 1
ATOM 880 C C . ALA A 1 114 ? 35.983 0.347 -39.227 1.00 89.69 114 ALA A C 1
ATOM 882 O O . ALA A 1 114 ? 36.338 0.920 -40.255 1.00 89.69 114 ALA A O 1
ATOM 883 N N . ARG A 1 115 ? 36.382 0.763 -38.015 1.00 75.06 115 ARG A N 1
ATOM 884 C CA . ARG A 1 115 ? 37.363 1.841 -37.779 1.00 75.06 115 ARG A CA 1
ATOM 885 C C . ARG A 1 115 ? 38.820 1.357 -37.741 1.00 75.06 115 ARG A C 1
ATOM 887 O O . ARG A 1 115 ? 39.709 2.203 -37.637 1.00 75.06 115 ARG A O 1
ATOM 894 N N . VAL A 1 116 ? 39.049 0.044 -37.772 1.00 60.59 116 VAL A N 1
ATOM 895 C CA . VAL A 1 116 ? 40.374 -0.599 -37.844 1.00 60.59 116 VAL A CA 1
ATOM 896 C C . VAL A 1 116 ? 40.649 -0.989 -39.287 1.00 60.59 116 VAL A C 1
ATOM 898 O O . VAL A 1 116 ? 41.774 -0.706 -39.749 1.00 60.59 116 VAL A O 1
#

Nearest PDB structures (foldseek):
  5iuy-assembly1_A  TM=8.797E-01  e=7.459E-03  Pseudomonas aeruginosa PAO1
  1yc9-assembly1_A-3  TM=9.309E-01  e=2.951E-02  Vibrio cholerae
  1wp1-assembly2_B  TM=8.020E-01  e=6.544E-03  Pseudomonas aeruginosa
  7qep-assembly1_O5  TM=4.848E-01  e=8.328E-01  Encephalitozoon cuniculi GB-M1

Solvent-accessible surface area (backbone atoms only — not comparable to full-atom values): 6889 Å² total; per-residue (Å²): 102,69,71,51,54,52,51,28,49,54,32,46,55,50,26,57,52,42,45,54,33,32,78,71,67,78,40,52,74,66,56,37,53,49,32,49,47,52,28,51,56,44,51,65,51,49,62,60,52,53,52,52,51,53,51,53,51,41,52,49,16,52,75,71,76,37,56,59,94,71,48,86,72,78,87,79,63,69,90,76,66,77,77,78,92,75,74,80,93,71,75,71,73,73,59,58,72,72,37,69,69,55,51,51,51,52,50,52,51,53,52,57,60,72,74,108

Secondary structure (DSSP, 8-state):
-HHHHHHHHHHHHHHHHHHHHHHTTSS-HHHHHHHHHHHHHHHHTHHHHHHHHHHHHHHHHHHTT--GGG-------GGG----S---S---GGGGGG-HHHHHHHHHHHHHHHT-

pLDDT: mean 93.08, std 6.15, range [60.59, 98.5]